Protein AF-A0A0F9TDE5-F1 (afdb_monomer_lite)

Foldseek 3Di:
DAPVVQLPFAADDQQDKDKAQKWKKDFNVDADPVRATKIFIFGHHPNDTHGRDEIAREEDEAEDPDDDVPQWDWDADPPHRIIMIHGPFWIWIWGGYDNYIYIYTDGDPPPPDPPPPDPDD

Radius of gyration: 16.82 Å; chains: 1; bounding box: 39×34×58 Å

Sequence (121 aa):
MKVSELKKLSHRNWNEIKVYDSICVINSGYKHDSGYAVMYIIGMISGTFIEIAASCDDIRWSFPNHMRKGDLQNDMFYQSGVLHYHSNRYNFEVGHSSSTVDVKLIHKPCKSYPSNKARSR

Structure (mmCIF, N/CA/C/O backbone):
data_AF-A0A0F9TDE5-F1
#
_entry.id   AF-A0A0F9TDE5-F1
#
loop_
_atom_site.group_PDB
_atom_site.id
_atom_site.type_symbol
_atom_site.label_atom_id
_atom_site.label_alt_id
_atom_site.label_comp_id
_atom_site.label_asym_id
_atom_site.label_entity_id
_atom_site.label_seq_id
_atom_site.pdbx_PDB_ins_code
_atom_site.Cartn_x
_atom_site.Cartn_y
_atom_site.Cartn_z
_atom_site.occupancy
_atom_site.B_iso_or_equiv
_atom_site.auth_seq_id
_atom_site.auth_comp_id
_atom_site.auth_asym_id
_atom_site.auth_atom_id
_atom_site.pdbx_PDB_model_num
ATOM 1 N N . ME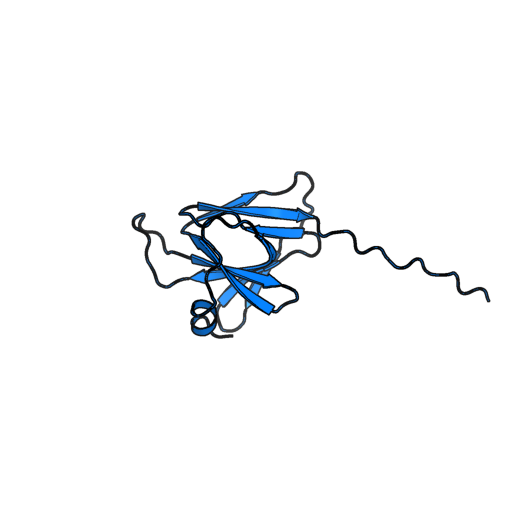T A 1 1 ? -11.028 -13.195 0.318 1.00 82.06 1 MET A N 1
ATOM 2 C CA . MET A 1 1 ? -10.687 -12.188 -0.710 1.00 82.06 1 MET A CA 1
ATOM 3 C C . MET A 1 1 ? -9.904 -12.858 -1.824 1.00 82.06 1 MET A C 1
ATOM 5 O O . MET A 1 1 ? -9.042 -13.670 -1.506 1.00 82.06 1 MET A O 1
ATOM 9 N N . LYS A 1 2 ? -10.186 -12.566 -3.100 1.00 90.12 2 LYS A N 1
ATOM 10 C CA . LYS A 1 2 ? -9.421 -13.127 -4.224 1.00 90.12 2 LYS A CA 1
ATOM 11 C C . LYS A 1 2 ? 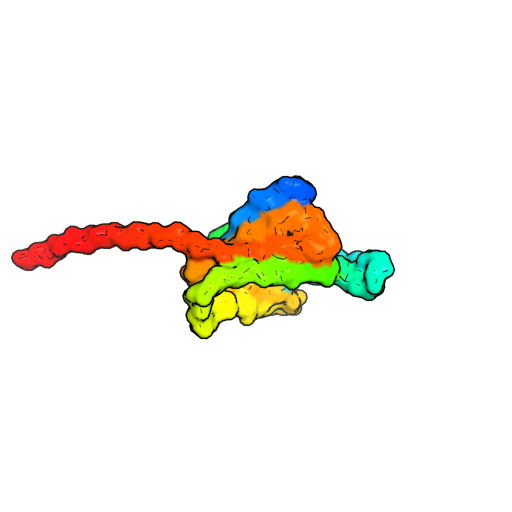-8.543 -12.053 -4.860 1.00 90.12 2 LYS A C 1
ATOM 13 O O . LYS A 1 2 ? -9.027 -10.988 -5.225 1.00 90.12 2 LYS A O 1
ATOM 18 N N . VAL A 1 3 ? -7.263 -12.358 -5.076 1.00 94.31 3 VAL A N 1
ATOM 19 C CA . VAL A 1 3 ? -6.315 -11.441 -5.744 1.00 94.31 3 VAL A CA 1
ATOM 20 C C . VAL A 1 3 ? -6.834 -11.007 -7.123 1.00 94.31 3 VAL A C 1
ATOM 22 O O . VAL A 1 3 ? -6.676 -9.856 -7.515 1.00 94.31 3 VAL A O 1
ATOM 25 N N . SER A 1 4 ? -7.517 -11.905 -7.839 1.00 94.81 4 SER A N 1
ATOM 26 C CA . SER A 1 4 ? -8.130 -11.620 -9.141 1.00 94.81 4 SER A CA 1
ATOM 27 C C . SER A 1 4 ? -9.209 -10.536 -9.108 1.00 94.81 4 SER A C 1
ATOM 29 O O . SER A 1 4 ? -9.474 -9.936 -10.141 1.00 94.81 4 SER A O 1
ATOM 31 N N . GLU A 1 5 ? -9.868 -10.315 -7.969 1.00 95.69 5 GLU A N 1
ATOM 32 C CA . GLU A 1 5 ? -10.867 -9.249 -7.808 1.00 95.69 5 GLU A CA 1
ATOM 33 C C . GLU A 1 5 ? -10.175 -7.902 -7.602 1.00 95.69 5 GLU A C 1
ATOM 35 O O . GLU A 1 5 ? -10.536 -6.926 -8.250 1.00 95.69 5 GLU A O 1
ATOM 40 N N . LEU A 1 6 ? -9.110 -7.870 -6.794 1.00 96.44 6 LEU A N 1
ATOM 41 C CA . LEU A 1 6 ? -8.315 -6.659 -6.569 1.00 96.44 6 LEU A CA 1
ATOM 42 C C . LEU A 1 6 ? -7.644 -6.151 -7.852 1.00 96.44 6 LEU A C 1
ATOM 44 O O . LEU A 1 6 ? -7.573 -4.948 -8.074 1.00 96.44 6 LEU A O 1
ATOM 48 N N . LYS A 1 7 ? -7.210 -7.059 -8.734 1.00 97.06 7 LYS A N 1
ATOM 49 C CA . LYS A 1 7 ? -6.637 -6.714 -10.048 1.00 97.06 7 LYS A CA 1
ATOM 50 C C . LYS A 1 7 ? -7.633 -6.063 -11.018 1.00 97.06 7 LYS A C 1
ATOM 52 O O . LYS A 1 7 ? -7.209 -5.577 -12.058 1.00 97.06 7 LYS A O 1
ATOM 57 N N . LYS A 1 8 ? -8.937 -6.094 -10.720 1.00 97.31 8 LYS A N 1
ATOM 58 C CA . LYS A 1 8 ? -9.996 -5.496 -11.553 1.00 97.31 8 LYS A CA 1
ATOM 59 C C . LYS A 1 8 ? -10.431 -4.114 -11.073 1.00 97.31 8 LYS A C 1
ATOM 61 O O . LYS A 1 8 ? -11.297 -3.512 -11.702 1.00 97.31 8 LYS A O 1
ATOM 66 N N . LEU A 1 9 ? -9.889 -3.638 -9.953 1.00 97.69 9 LEU A N 1
ATOM 67 C CA . LEU A 1 9 ? -10.147 -2.284 -9.480 1.00 97.69 9 LEU A CA 1
ATOM 68 C C . LEU A 1 9 ? -9.670 -1.264 -10.520 1.00 97.69 9 LEU A C 1
ATOM 70 O O . LEU A 1 9 ? -8.737 -1.524 -11.281 1.00 97.69 9 LEU A O 1
ATOM 74 N N . SER A 1 10 ? -10.304 -0.094 -10.546 1.00 97.50 10 SER A N 1
ATOM 75 C CA . SER A 1 10 ? -9.848 1.002 -11.398 1.00 97.50 10 SER A CA 1
ATOM 76 C C . SER A 1 10 ? -8.433 1.420 -11.010 1.00 97.50 10 SER A C 1
ATOM 78 O O . SER A 1 10 ? -8.073 1.411 -9.831 1.00 97.50 10 SER A O 1
ATOM 80 N N . HIS A 1 11 ? -7.638 1.813 -11.999 1.00 97.50 11 HIS A N 1
ATOM 81 C CA . HIS A 1 11 ? -6.367 2.473 -11.741 1.00 97.50 11 HIS A CA 1
ATOM 82 C C . HIS A 1 11 ? -6.614 3.939 -11.412 1.00 97.50 11 HIS A C 1
ATOM 84 O O . HIS A 1 11 ? -7.344 4.628 -12.129 1.00 97.50 11 HIS A O 1
ATOM 90 N N . ARG A 1 12 ? -5.971 4.416 -10.348 1.00 96.88 12 ARG A N 1
ATOM 91 C CA . ARG A 1 12 ? -5.863 5.845 -10.077 1.00 96.88 12 ARG A CA 1
ATOM 92 C C . ARG A 1 12 ? -5.101 6.533 -11.210 1.00 96.88 12 ARG A C 1
ATOM 94 O O . ARG A 1 12 ? -4.230 5.925 -11.838 1.00 96.88 12 ARG A O 1
ATOM 101 N N . ASN A 1 13 ? -5.387 7.812 -11.446 1.00 95.06 13 ASN A N 1
ATOM 102 C CA . ASN A 1 13 ? -4.645 8.596 -12.428 1.00 95.06 13 ASN A CA 1
ATOM 103 C C . ASN A 1 13 ? -3.139 8.582 -12.118 1.00 95.06 13 ASN A C 1
ATOM 105 O O . ASN A 1 13 ? -2.722 8.772 -10.975 1.00 95.06 13 ASN A O 1
ATOM 109 N N . TRP A 1 14 ? -2.321 8.395 -13.156 1.00 90.56 14 TRP A N 1
ATOM 110 C CA . TRP A 1 14 ? -0.878 8.145 -13.036 1.00 90.56 14 TRP A CA 1
ATOM 111 C C . TRP A 1 14 ? -0.126 9.212 -12.218 1.00 90.56 14 TRP A C 1
ATOM 113 O O . TRP A 1 14 ? 0.685 8.876 -11.355 1.00 90.56 14 TRP A O 1
ATOM 123 N N . ASN A 1 15 ? -0.455 10.488 -12.452 1.00 92.88 15 ASN A N 1
ATOM 124 C CA . ASN A 1 15 ? 0.147 11.662 -11.809 1.00 92.88 15 ASN A CA 1
ATOM 125 C C . ASN A 1 15 ? -0.643 12.170 -10.594 1.00 92.88 15 ASN A C 1
ATOM 127 O O . ASN A 1 15 ? -0.428 13.286 -10.129 1.00 92.88 15 ASN A O 1
ATOM 131 N N . GLU A 1 16 ? -1.586 11.403 -10.067 1.00 95.25 16 GLU A N 1
ATOM 132 C CA . GLU A 1 16 ? -2.281 11.798 -8.844 1.00 95.25 16 GLU A CA 1
ATOM 133 C C . GLU A 1 16 ? -1.388 11.506 -7.627 1.00 95.25 16 GLU A C 1
ATOM 135 O O . GLU A 1 16 ? -0.512 10.638 -7.680 1.00 95.25 16 GLU A O 1
ATOM 140 N N . ILE A 1 17 ? -1.621 12.187 -6.505 1.00 97.06 17 ILE A N 1
ATOM 141 C CA . ILE A 1 17 ? -1.136 11.806 -5.165 1.00 97.06 17 ILE A CA 1
ATOM 142 C C . ILE A 1 17 ? -2.370 11.681 -4.286 1.00 97.06 17 ILE A C 1
ATOM 144 O O . ILE A 1 17 ? -3.248 12.543 -4.343 1.00 97.06 17 ILE A O 1
ATOM 148 N N . LYS A 1 18 ? -2.477 10.600 -3.513 1.00 97.69 18 LYS A N 1
ATOM 149 C CA . LYS A 1 18 ? -3.687 10.335 -2.730 1.00 97.69 18 LYS A CA 1
ATOM 150 C C . LYS A 1 18 ? -3.389 9.632 -1.420 1.00 97.69 18 LYS A C 1
ATOM 152 O O . LYS A 1 18 ? -2.404 8.910 -1.293 1.00 97.69 18 LYS A O 1
ATOM 157 N N . VAL A 1 19 ? -4.265 9.870 -0.450 1.00 98.19 19 VAL A N 1
ATOM 158 C CA . VAL A 1 19 ? -4.138 9.411 0.931 1.00 98.19 19 VAL A CA 1
ATOM 159 C C . VAL A 1 19 ? -5.130 8.288 1.215 1.00 98.19 19 VAL A C 1
ATOM 161 O O . VAL A 1 19 ? -6.311 8.400 0.887 1.00 98.19 19 VAL A O 1
ATOM 164 N N . TYR A 1 20 ? -4.650 7.247 1.891 1.00 98.38 20 TYR A N 1
ATOM 165 C CA . TYR A 1 20 ? -5.420 6.071 2.290 1.00 98.38 20 TYR A CA 1
ATOM 166 C C . TYR A 1 20 ? -5.262 5.784 3.789 1.00 98.38 20 TYR A C 1
ATOM 168 O O . TYR A 1 20 ? -4.246 6.133 4.392 1.00 98.38 20 TYR A O 1
ATOM 176 N N . ASP A 1 21 ? -6.249 5.126 4.398 1.00 97.94 21 ASP A N 1
ATOM 177 C CA . ASP A 1 21 ? -6.179 4.718 5.811 1.00 97.94 21 ASP A CA 1
ATOM 178 C C . ASP A 1 21 ? -5.204 3.550 6.013 1.00 97.94 21 ASP A C 1
ATOM 180 O O . ASP A 1 21 ? -4.530 3.452 7.044 1.00 97.94 21 ASP A O 1
ATOM 184 N N . SER A 1 22 ? -5.151 2.665 5.018 1.00 98.44 22 SER A N 1
ATOM 185 C CA . SER A 1 22 ? -4.218 1.551 4.886 1.00 98.44 22 SER A CA 1
ATOM 186 C C . SER A 1 22 ? -3.999 1.232 3.407 1.00 98.44 22 SER A C 1
ATOM 188 O O . SER A 1 22 ? -4.719 1.729 2.534 1.00 98.44 22 SER A O 1
ATOM 190 N N . ILE A 1 23 ? -2.988 0.422 3.105 1.00 98.69 23 ILE A N 1
ATOM 191 C CA . ILE A 1 23 ? -2.726 -0.047 1.741 1.00 98.69 23 ILE A CA 1
ATOM 192 C C . ILE A 1 23 ? -2.486 -1.549 1.728 1.00 98.69 23 ILE A C 1
ATOM 194 O O . ILE A 1 23 ? -1.990 -2.120 2.697 1.00 98.69 23 ILE A O 1
ATOM 198 N N . CYS A 1 24 ? -2.801 -2.190 0.609 1.00 98.44 24 CYS A N 1
ATOM 199 C CA . CYS A 1 24 ? -2.381 -3.559 0.340 1.00 98.44 24 CYS A CA 1
ATOM 200 C C . CYS A 1 24 ? -1.369 -3.609 -0.792 1.00 98.44 24 CYS A C 1
ATOM 202 O O . CYS A 1 24 ? -1.401 -2.775 -1.690 1.00 98.44 24 CYS A O 1
ATOM 204 N N . VAL A 1 25 ? -0.520 -4.627 -0.787 1.00 98.25 25 VAL A N 1
ATOM 205 C CA . VAL A 1 25 ? 0.416 -4.907 -1.872 1.00 98.25 25 VAL A CA 1
ATOM 206 C C . VAL A 1 25 ? 0.135 -6.299 -2.410 1.00 98.25 25 VAL A C 1
ATOM 208 O O . VAL A 1 25 ? 0.096 -7.283 -1.665 1.00 98.25 25 VAL A O 1
ATOM 211 N N . ILE A 1 26 ? -0.078 -6.376 -3.722 1.00 97.88 26 ILE A N 1
ATOM 212 C CA . ILE A 1 26 ? -0.321 -7.629 -4.435 1.00 97.88 26 ILE A CA 1
ATOM 213 C C . ILE A 1 26 ? 0.612 -7.758 -5.629 1.00 97.88 26 ILE A C 1
ATOM 215 O O . ILE A 1 26 ? 0.959 -6.772 -6.272 1.00 97.88 26 ILE A O 1
ATOM 219 N N . ASN A 1 27 ? 0.962 -8.992 -5.981 1.00 96.19 27 ASN A N 1
ATOM 220 C CA . ASN A 1 27 ? 1.650 -9.255 -7.238 1.00 96.19 27 ASN A CA 1
ATOM 221 C C . ASN A 1 27 ? 0.685 -9.007 -8.412 1.00 96.19 27 ASN A C 1
ATOM 223 O O . ASN A 1 27 ? -0.393 -9.612 -8.483 1.00 96.19 27 ASN A O 1
ATOM 227 N N . SER A 1 28 ? 1.075 -8.141 -9.347 1.00 96.38 28 SER A N 1
ATOM 228 C CA . SER A 1 28 ? 0.268 -7.818 -10.530 1.00 96.38 28 SER A CA 1
ATOM 229 C C . SER A 1 28 ? 0.157 -8.993 -11.513 1.00 96.38 28 SER A C 1
ATOM 231 O O . SER A 1 28 ? -0.847 -9.135 -12.210 1.00 96.38 28 SER A O 1
ATOM 233 N N . G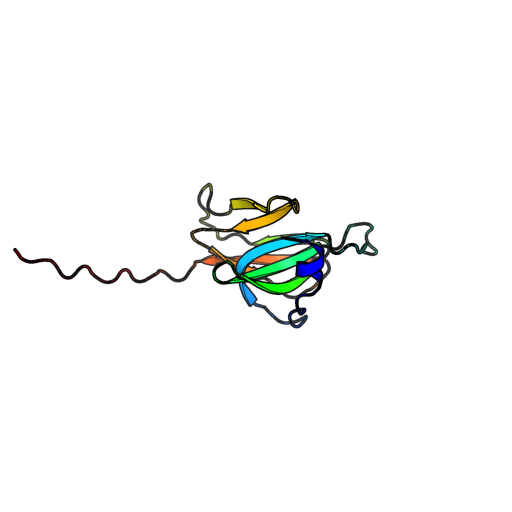LY A 1 29 ? 1.118 -9.919 -11.493 1.00 96.19 29 GLY A N 1
ATOM 234 C CA . GLY A 1 29 ? 1.311 -10.983 -12.479 1.00 96.19 29 GLY A CA 1
ATOM 235 C C . GLY A 1 29 ? 2.224 -10.582 -13.640 1.00 96.19 29 GLY A C 1
ATOM 236 O O . GLY A 1 29 ? 2.515 -11.428 -14.479 1.00 96.19 29 GLY A O 1
ATOM 237 N N . TYR A 1 30 ? 2.683 -9.329 -13.681 1.00 95.19 30 TYR A N 1
ATOM 238 C CA . TYR A 1 30 ? 3.586 -8.819 -14.706 1.00 95.19 30 TYR A CA 1
ATOM 239 C C . TYR A 1 30 ? 5.029 -8.755 -14.207 1.00 95.19 30 TYR A C 1
ATOM 241 O O . TYR A 1 30 ? 5.299 -8.601 -13.013 1.00 95.19 30 TYR A O 1
ATOM 249 N N . LYS A 1 31 ? 5.959 -8.856 -15.152 1.00 95.44 31 LYS A N 1
ATOM 250 C CA . LYS A 1 31 ? 7.395 -8.696 -14.936 1.00 95.44 31 LYS A CA 1
ATOM 251 C C . LYS A 1 31 ? 7.821 -7.340 -15.495 1.00 95.44 31 LYS A C 1
ATOM 253 O O . LYS A 1 31 ? 7.417 -6.996 -16.601 1.00 95.44 31 LYS A O 1
ATOM 258 N N . HIS A 1 32 ? 8.607 -6.594 -14.731 1.00 92.19 32 HIS A N 1
ATOM 259 C CA . HIS A 1 32 ? 9.238 -5.359 -15.178 1.00 92.19 32 HIS A CA 1
ATOM 260 C C . HIS A 1 32 ? 10.519 -5.671 -15.967 1.00 92.19 32 HIS A C 1
ATOM 262 O O . HIS A 1 32 ? 11.148 -6.715 -15.759 1.00 92.19 32 HIS A O 1
ATOM 268 N N . ASP A 1 33 ? 10.942 -4.755 -16.837 1.00 89.88 33 ASP A N 1
ATOM 269 C CA . ASP A 1 33 ? 12.140 -4.929 -17.671 1.00 89.88 33 ASP A CA 1
ATOM 270 C C . ASP A 1 33 ? 13.425 -5.066 -16.836 1.00 89.88 33 ASP A C 1
ATOM 272 O O . ASP A 1 33 ? 14.379 -5.716 -17.260 1.00 89.88 33 ASP A O 1
ATOM 276 N N . SER A 1 34 ? 13.418 -4.543 -15.603 1.00 88.25 34 SER A N 1
ATOM 277 C CA . SER A 1 34 ? 14.488 -4.709 -14.609 1.00 88.25 34 SER A CA 1
ATOM 278 C C . SER A 1 34 ? 14.702 -6.161 -14.156 1.00 88.25 34 SER A C 1
ATOM 280 O O . SER A 1 34 ? 15.721 -6.475 -13.545 1.00 88.25 34 SER A O 1
ATOM 282 N N . GLY A 1 35 ? 13.747 -7.056 -14.426 1.00 92.81 35 GLY A N 1
ATOM 283 C CA . GLY A 1 35 ? 13.752 -8.438 -13.952 1.00 92.81 35 GLY A CA 1
ATOM 284 C C . GLY A 1 35 ? 12.874 -8.683 -12.724 1.00 92.81 35 GLY A C 1
ATOM 285 O O . GLY A 1 35 ? 12.553 -9.842 -12.451 1.00 92.81 35 GLY A O 1
ATOM 286 N N . TYR A 1 36 ? 12.446 -7.627 -12.029 1.00 94.62 36 TYR A N 1
ATOM 287 C CA . TYR A 1 36 ? 11.600 -7.710 -10.838 1.00 94.62 36 TYR A CA 1
ATOM 288 C C . TYR A 1 36 ? 10.111 -7.843 -11.186 1.00 94.62 36 TYR A C 1
ATOM 290 O O . TYR A 1 36 ? 9.669 -7.544 -12.296 1.00 94.62 36 TYR A O 1
ATOM 298 N N . ALA A 1 37 ? 9.319 -8.343 -10.238 1.00 96.25 37 ALA A N 1
ATOM 299 C CA . ALA A 1 37 ? 7.874 -8.439 -10.405 1.00 96.25 37 ALA A CA 1
ATOM 300 C C . ALA A 1 37 ? 7.219 -7.071 -10.193 1.00 96.25 37 ALA A C 1
ATOM 302 O O . ALA A 1 37 ? 7.516 -6.385 -9.218 1.00 96.25 37 ALA A O 1
ATOM 303 N N . VAL A 1 38 ? 6.274 -6.713 -11.062 1.00 96.94 38 VAL A N 1
ATOM 304 C CA . VAL A 1 38 ? 5.430 -5.538 -10.843 1.00 96.94 38 VAL A CA 1
ATOM 305 C C . VAL A 1 38 ? 4.424 -5.871 -9.745 1.00 96.94 38 VAL A C 1
ATOM 307 O O . VAL A 1 38 ? 3.718 -6.887 -9.798 1.00 96.94 38 VAL A O 1
ATOM 310 N N . MET A 1 39 ? 4.314 -4.995 -8.761 1.00 97.69 39 MET A N 1
ATOM 311 C CA . MET A 1 39 ? 3.304 -5.028 -7.721 1.00 97.69 39 MET A CA 1
ATOM 312 C C . MET A 1 39 ? 2.261 -3.934 -7.938 1.00 97.69 39 MET A C 1
ATOM 314 O O . MET A 1 39 ? 2.534 -2.870 -8.496 1.00 97.69 39 MET A O 1
ATOM 318 N N . TYR A 1 40 ? 1.044 -4.212 -7.488 1.00 98.25 40 TYR A N 1
ATOM 319 C CA . TYR A 1 40 ? 0.002 -3.208 -7.344 1.00 98.25 40 TYR A CA 1
ATOM 320 C C . TYR A 1 40 ? -0.122 -2.823 -5.879 1.00 98.25 40 TYR A C 1
ATOM 322 O O . TYR A 1 40 ? -0.281 -3.690 -5.014 1.00 98.25 40 TYR A O 1
ATOM 330 N N . ILE A 1 41 ? -0.092 -1.517 -5.625 1.00 98.62 41 ILE A N 1
ATOM 331 C CA . ILE A 1 41 ? -0.494 -0.931 -4.351 1.00 98.62 41 ILE A CA 1
ATOM 332 C C . ILE A 1 41 ? -1.993 -0.664 -4.444 1.00 98.62 41 ILE A C 1
ATOM 334 O O . ILE A 1 41 ? -2.437 0.087 -5.308 1.00 98.62 41 ILE A O 1
ATOM 338 N N . ILE A 1 42 ? -2.775 -1.276 -3.564 1.00 98.62 42 ILE A N 1
ATOM 339 C CA . ILE A 1 42 ? -4.222 -1.091 -3.467 1.00 98.62 42 ILE A CA 1
ATOM 340 C C . ILE A 1 42 ? -4.509 -0.122 -2.328 1.00 98.62 42 ILE A C 1
ATOM 342 O O . ILE A 1 42 ? -4.119 -0.370 -1.186 1.00 98.62 42 ILE A O 1
ATOM 346 N N . GLY A 1 43 ? -5.207 0.964 -2.632 1.00 98.50 43 GLY A N 1
ATOM 347 C CA . GLY A 1 43 ? -5.629 1.936 -1.634 1.00 98.50 43 GLY A CA 1
ATOM 348 C C . GLY A 1 43 ? -6.855 1.459 -0.861 1.00 98.50 43 GLY A C 1
ATOM 349 O O . GLY A 1 43 ? -7.814 0.968 -1.466 1.00 98.50 43 GLY A O 1
ATOM 350 N N . MET A 1 44 ? -6.851 1.624 0.463 1.00 98.38 44 MET A N 1
ATOM 351 C CA . MET A 1 44 ? -7.997 1.303 1.316 1.00 98.38 44 MET A CA 1
ATOM 352 C C . MET A 1 44 ? -8.467 2.507 2.131 1.00 98.38 44 MET A C 1
ATOM 354 O O . MET A 1 44 ? -7.670 3.238 2.719 1.00 98.38 44 MET A O 1
ATOM 358 N N . ILE A 1 45 ? -9.784 2.689 2.211 1.00 97.31 45 ILE A N 1
ATOM 359 C CA . ILE A 1 45 ? -10.421 3.708 3.054 1.00 97.31 45 ILE A CA 1
ATOM 360 C C . ILE A 1 45 ? -11.515 3.028 3.865 1.00 97.31 45 ILE A C 1
ATOM 362 O O . ILE A 1 45 ? -12.356 2.319 3.313 1.00 97.31 45 ILE A O 1
ATOM 366 N N . SER A 1 46 ? -11.494 3.220 5.185 1.00 94.50 46 SER A N 1
ATOM 367 C CA . SER A 1 46 ? -12.472 2.651 6.120 1.00 94.50 46 SER A CA 1
ATOM 368 C C . SER A 1 46 ? -12.687 1.141 5.921 1.00 94.50 46 SER A C 1
ATOM 370 O O . SER A 1 46 ? -13.811 0.649 5.943 1.00 94.50 46 SER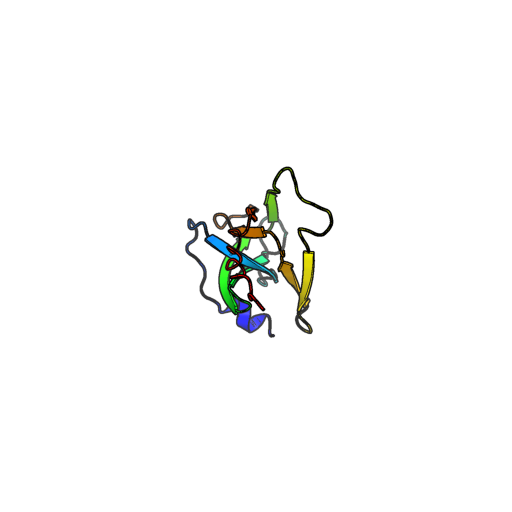 A O 1
ATOM 372 N N . GLY A 1 47 ? -11.596 0.405 5.676 1.00 93.44 47 GLY A N 1
ATOM 373 C CA . GLY A 1 47 ? -11.608 -1.048 5.466 1.00 93.44 47 GLY A CA 1
ATOM 374 C C . GLY A 1 47 ? -12.075 -1.515 4.081 1.00 93.44 47 GLY A C 1
ATOM 375 O O . GLY A 1 47 ? -12.120 -2.717 3.840 1.00 93.44 47 GLY A O 1
ATOM 376 N N . THR A 1 48 ? -12.395 -0.599 3.163 1.00 96.56 48 THR A N 1
ATOM 377 C CA . THR A 1 48 ? -12.849 -0.921 1.801 1.00 96.56 48 THR A CA 1
ATOM 378 C C . THR A 1 48 ? -11.734 -0.700 0.783 1.00 96.56 48 THR A C 1
ATOM 380 O O . THR A 1 48 ? -11.045 0.318 0.838 1.00 96.56 48 THR A O 1
ATOM 383 N N . PHE A 1 49 ? -11.568 -1.633 -0.160 1.00 97.75 49 PHE A N 1
ATOM 384 C CA . PHE A 1 49 ? -10.654 -1.488 -1.298 1.00 97.75 49 PHE A CA 1
ATOM 385 C C . PHE A 1 49 ? -11.222 -0.490 -2.304 1.00 97.75 49 PHE A C 1
ATOM 387 O O . PHE A 1 49 ? -12.336 -0.676 -2.789 1.00 97.75 49 PHE A O 1
ATOM 394 N N . ILE A 1 50 ? -10.463 0.558 -2.609 1.00 98.06 50 ILE A N 1
ATOM 395 C CA . ILE A 1 50 ? -10.944 1.672 -3.431 1.00 98.06 50 ILE A CA 1
ATOM 396 C C . ILE A 1 50 ? -10.478 1.525 -4.877 1.00 98.06 50 ILE A C 1
ATOM 398 O O . ILE A 1 50 ? -11.289 1.526 -5.796 1.00 98.06 50 ILE A O 1
ATOM 402 N N . GLU A 1 51 ? -9.168 1.405 -5.079 1.00 98.31 51 GLU A N 1
ATOM 403 C CA . GLU A 1 51 ? -8.541 1.464 -6.401 1.00 98.31 51 GLU A CA 1
ATOM 404 C C . GLU A 1 51 ? -7.123 0.880 -6.361 1.00 98.31 51 GLU A C 1
ATOM 406 O O . GLU A 1 51 ? -6.530 0.725 -5.285 1.00 98.31 51 GLU A O 1
ATOM 411 N N . ILE A 1 52 ? -6.550 0.607 -7.533 1.00 98.44 52 ILE A N 1
ATOM 412 C CA . ILE A 1 52 ? -5.103 0.425 -7.677 1.00 98.44 52 ILE A CA 1
ATOM 413 C C . ILE A 1 52 ? -4.474 1.814 -7.571 1.00 98.44 52 ILE A C 1
ATOM 415 O O . ILE A 1 52 ? -4.510 2.611 -8.510 1.00 98.44 52 ILE A O 1
ATOM 419 N N . ALA A 1 53 ? -3.922 2.105 -6.397 1.00 98.44 53 ALA A N 1
ATOM 420 C CA . ALA A 1 53 ? -3.282 3.368 -6.084 1.00 98.44 53 ALA A CA 1
ATOM 421 C C . ALA A 1 53 ? -2.016 3.563 -6.919 1.00 98.44 53 ALA A C 1
ATOM 423 O O . ALA A 1 53 ? -1.788 4.666 -7.406 1.00 98.44 53 ALA A O 1
ATOM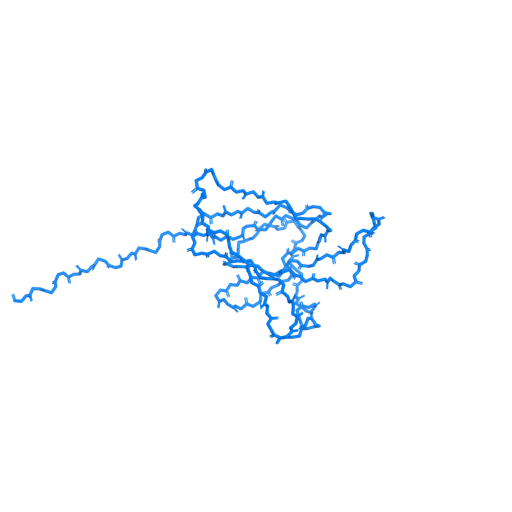 424 N N . ALA A 1 54 ? -1.206 2.521 -7.113 1.00 98.12 54 ALA A N 1
ATOM 425 C CA . ALA A 1 54 ? -0.045 2.595 -7.992 1.00 98.12 54 ALA A CA 1
ATOM 426 C C . ALA A 1 54 ? 0.388 1.226 -8.525 1.00 98.12 54 ALA A C 1
ATOM 428 O O . ALA A 1 54 ? 0.030 0.183 -7.974 1.00 98.12 54 ALA A O 1
ATOM 429 N N . SER A 1 55 ? 1.167 1.244 -9.605 1.00 96.94 55 SER A N 1
ATOM 430 C CA . SER A 1 55 ? 1.882 0.085 -10.153 1.00 96.94 55 SER A CA 1
ATOM 431 C C . SER A 1 55 ? 3.378 0.382 -10.160 1.00 96.94 55 SER A C 1
ATOM 433 O O . SER A 1 55 ? 3.771 1.417 -10.692 1.00 96.94 55 SER A O 1
ATOM 435 N N . CYS A 1 56 ? 4.183 -0.493 -9.561 1.00 96.44 56 CYS A N 1
ATOM 436 C CA . CYS A 1 56 ? 5.627 -0.300 -9.396 1.00 96.44 56 CYS A CA 1
ATOM 437 C C . CYS A 1 56 ? 6.363 -1.632 -9.242 1.00 96.44 56 CYS A C 1
ATOM 439 O O . CYS A 1 56 ? 5.722 -2.665 -9.069 1.00 96.44 56 CYS A O 1
ATOM 441 N N . ASP A 1 57 ? 7.691 -1.633 -9.295 1.00 95.81 57 ASP A N 1
ATOM 442 C CA . ASP A 1 57 ? 8.530 -2.778 -8.915 1.00 95.81 57 ASP A CA 1
ATOM 443 C C . ASP A 1 57 ? 9.311 -2.542 -7.610 1.00 95.81 57 ASP A C 1
ATOM 445 O O . ASP A 1 57 ? 9.810 -3.504 -7.027 1.00 95.81 57 ASP A O 1
ATOM 449 N N . ASP A 1 58 ? 9.318 -1.310 -7.085 1.00 95.69 58 ASP A N 1
ATOM 450 C CA . ASP A 1 58 ? 9.860 -0.964 -5.764 1.00 95.69 58 ASP A CA 1
ATOM 451 C C . ASP A 1 58 ? 8.983 0.053 -4.998 1.00 95.69 58 ASP A C 1
ATOM 453 O O . ASP A 1 58 ? 8.261 0.867 -5.587 1.00 95.69 58 ASP A O 1
ATOM 457 N N . ILE A 1 59 ? 9.055 0.017 -3.663 1.00 97.62 59 ILE A N 1
ATOM 458 C CA . ILE A 1 59 ? 8.378 0.951 -2.753 1.00 97.62 59 ILE A CA 1
ATOM 459 C C . ILE A 1 59 ? 9.417 1.622 -1.860 1.00 97.62 59 ILE A C 1
ATOM 461 O O . ILE A 1 59 ? 10.035 0.981 -1.007 1.00 97.62 59 ILE A O 1
ATOM 465 N N . ARG A 1 60 ? 9.518 2.948 -1.962 1.00 97.88 60 ARG A N 1
ATOM 466 C CA . ARG A 1 60 ? 10.320 3.750 -1.042 1.00 97.88 60 ARG A CA 1
ATOM 467 C C . ARG A 1 60 ? 9.446 4.302 0.076 1.00 97.88 60 ARG A C 1
ATOM 469 O O . ARG A 1 60 ? 8.508 5.059 -0.157 1.00 97.88 60 ARG A O 1
ATOM 476 N N . TRP A 1 61 ? 9.792 3.968 1.312 1.00 97.31 61 TRP A N 1
ATOM 477 C CA . TRP A 1 61 ? 9.069 4.449 2.485 1.00 97.31 61 TRP A CA 1
ATOM 478 C C . TRP A 1 61 ? 9.646 5.763 3.009 1.00 97.31 61 TRP A C 1
ATOM 480 O O . TRP A 1 61 ? 10.836 5.858 3.309 1.00 97.31 61 TRP A O 1
ATOM 490 N N . SER A 1 62 ? 8.784 6.766 3.173 1.00 96.56 62 SER A N 1
ATOM 491 C CA . SER A 1 62 ? 9.109 8.028 3.837 1.00 96.56 62 SER A CA 1
ATOM 492 C C . SER A 1 62 ? 8.446 8.075 5.213 1.00 96.56 62 SER A C 1
ATOM 494 O O . SER A 1 62 ? 7.221 8.173 5.342 1.00 96.56 62 SER A O 1
ATOM 496 N N . PHE A 1 63 ? 9.275 7.975 6.253 1.00 95.25 63 PHE A N 1
ATOM 497 C CA . PHE A 1 63 ? 8.838 7.960 7.644 1.00 95.25 63 PHE A CA 1
ATOM 498 C C . PHE A 1 63 ? 8.984 9.337 8.301 1.00 95.25 63 PHE A C 1
ATOM 500 O O . PHE A 1 63 ? 9.969 10.035 8.059 1.00 95.25 63 PHE A O 1
ATOM 507 N N . PRO A 1 64 ? 8.056 9.728 9.187 1.00 92.81 64 PRO A N 1
ATOM 508 C CA . PRO A 1 64 ? 8.235 10.904 10.026 1.00 92.81 64 PRO A CA 1
ATOM 509 C C . PRO A 1 64 ? 9.309 10.664 11.098 1.00 92.81 64 PRO A C 1
ATOM 511 O O . PRO A 1 64 ? 9.431 9.563 11.636 1.00 92.81 64 PRO A O 1
ATOM 514 N N . ASN A 1 65 ? 10.022 11.729 11.481 1.00 89.06 65 ASN A N 1
ATOM 515 C CA . ASN A 1 65 ? 11.158 11.693 12.421 1.00 89.06 65 ASN A CA 1
ATOM 516 C C . ASN A 1 65 ? 10.845 11.088 13.806 1.00 89.06 65 ASN A C 1
ATOM 518 O O . ASN A 1 65 ? 11.758 10.706 14.532 1.00 89.06 65 ASN A O 1
ATOM 522 N N . HIS A 1 66 ? 9.570 11.017 14.199 1.00 88.38 66 HIS A N 1
ATOM 523 C CA . HIS A 1 66 ? 9.134 10.580 15.530 1.00 88.38 66 HIS A CA 1
ATOM 524 C C . HIS A 1 66 ? 8.205 9.358 15.492 1.00 88.38 66 HIS A C 1
ATOM 526 O O . HIS A 1 66 ? 7.254 9.269 16.279 1.00 88.38 66 HIS A O 1
ATOM 532 N N . MET A 1 67 ? 8.466 8.416 14.580 1.00 91.25 67 MET A N 1
ATOM 533 C CA . MET A 1 67 ? 7.805 7.111 14.617 1.00 91.25 67 MET A CA 1
ATOM 534 C C . MET A 1 67 ? 8.137 6.362 15.908 1.00 91.25 67 MET A C 1
ATOM 536 O O . MET A 1 67 ? 9.294 6.229 16.306 1.00 91.25 67 MET A O 1
ATOM 540 N N . ARG A 1 68 ? 7.101 5.841 16.558 1.00 91.44 68 ARG A N 1
ATOM 541 C CA . ARG A 1 68 ? 7.218 4.941 17.702 1.00 91.44 68 ARG A CA 1
ATOM 542 C C . ARG A 1 68 ? 7.284 3.497 17.220 1.00 91.44 68 ARG A C 1
ATOM 544 O O . ARG A 1 68 ? 6.830 3.150 16.129 1.00 91.44 68 ARG A O 1
ATOM 551 N N . LYS A 1 69 ? 7.818 2.625 18.074 1.00 89.75 69 LYS A N 1
ATOM 552 C CA . LYS A 1 69 ? 7.789 1.179 17.843 1.00 89.75 69 LYS A CA 1
ATOM 553 C C . LYS A 1 69 ? 6.339 0.717 17.642 1.00 89.75 69 LYS A C 1
ATOM 555 O O . LYS A 1 69 ? 5.493 0.980 18.491 1.00 89.75 69 LYS A O 1
ATOM 560 N N . GLY A 1 70 ? 6.085 0.017 16.537 1.00 88.19 70 GLY A N 1
ATOM 561 C CA . GLY A 1 70 ? 4.757 -0.498 16.187 1.00 88.19 70 GLY A CA 1
ATOM 562 C C . GLY A 1 70 ? 3.820 0.518 15.527 1.00 88.19 70 GLY A C 1
ATOM 563 O O . GLY A 1 70 ? 2.638 0.217 15.363 1.00 88.19 70 GLY A O 1
ATOM 564 N N . ASP A 1 71 ? 4.309 1.704 15.149 1.00 94.12 71 ASP A N 1
ATOM 565 C CA . ASP A 1 71 ? 3.485 2.691 14.447 1.00 94.12 71 ASP A CA 1
ATOM 566 C C . ASP A 1 71 ? 3.137 2.256 13.019 1.00 94.12 71 ASP A C 1
ATOM 568 O O . ASP A 1 71 ? 1.998 2.456 12.600 1.00 94.12 71 ASP A O 1
ATOM 572 N N . LEU A 1 72 ? 4.074 1.640 12.295 1.00 95.94 72 LEU A N 1
ATOM 573 C CA . LEU A 1 72 ? 3.790 0.906 11.063 1.00 95.94 72 LEU A CA 1
ATOM 574 C C . LEU A 1 72 ? 3.682 -0.579 11.400 1.00 95.94 72 LEU A C 1
ATOM 576 O O . LEU A 1 72 ? 4.590 -1.149 12.008 1.00 95.94 72 LEU A O 1
ATOM 580 N N . GLN A 1 73 ? 2.576 -1.190 11.001 1.00 96.69 73 GLN A N 1
ATOM 581 C CA . GLN A 1 73 ? 2.337 -2.618 11.129 1.00 96.69 73 GLN A CA 1
ATOM 582 C C . GLN A 1 73 ? 1.989 -3.190 9.766 1.00 96.69 73 GLN A C 1
ATOM 584 O O . GLN A 1 73 ? 1.500 -2.481 8.880 1.00 96.69 73 GLN A O 1
ATOM 589 N N . ASN A 1 74 ? 2.245 -4.481 9.615 1.00 97.44 74 ASN A N 1
ATOM 590 C CA . ASN A 1 74 ? 1.762 -5.226 8.480 1.00 97.44 74 ASN A CA 1
ATOM 591 C C . ASN A 1 74 ? 1.246 -6.592 8.914 1.00 97.44 74 ASN A C 1
ATOM 593 O O . ASN A 1 74 ? 1.779 -7.219 9.830 1.00 97.44 74 ASN A O 1
ATOM 597 N N . ASP A 1 75 ? 0.236 -7.053 8.202 1.00 96.94 75 ASP A N 1
ATOM 598 C CA . ASP A 1 75 ? -0.314 -8.392 8.303 1.00 96.94 75 ASP A CA 1
ATOM 599 C C . ASP A 1 75 ? -0.652 -8.910 6.897 1.00 96.94 75 ASP A C 1
ATOM 601 O O . ASP A 1 75 ? -0.204 -8.361 5.881 1.00 96.94 75 ASP A O 1
ATOM 605 N N . MET A 1 76 ? -1.350 -10.043 6.831 1.00 97.25 76 MET A N 1
ATOM 606 C CA . MET A 1 76 ? -1.719 -10.674 5.571 1.00 97.25 76 MET A CA 1
ATOM 607 C C . MET A 1 76 ? -3.181 -11.089 5.583 1.00 97.25 76 MET A C 1
ATOM 609 O O . MET A 1 76 ? -3.668 -11.697 6.537 1.00 97.25 76 MET A O 1
ATOM 613 N N . PHE A 1 77 ? -3.870 -10.853 4.470 1.00 94.38 77 PHE A N 1
ATOM 614 C CA . PHE A 1 77 ? -5.226 -11.356 4.302 1.00 94.38 77 PHE A CA 1
ATOM 615 C C . PHE A 1 77 ? -5.240 -12.864 4.047 1.00 94.38 77 PHE A C 1
ATOM 617 O O . PHE A 1 77 ? -4.699 -13.356 3.050 1.00 94.38 77 PHE A O 1
ATOM 624 N N . TYR A 1 78 ? -5.963 -13.588 4.897 1.00 93.00 78 TYR A N 1
ATOM 625 C CA . TYR A 1 78 ? -6.278 -15.001 4.710 1.00 93.00 78 TYR A CA 1
ATOM 626 C C . TYR A 1 78 ? -7.378 -15.183 3.643 1.00 93.00 78 TYR A C 1
ATOM 628 O O . TYR A 1 78 ? -8.384 -14.476 3.641 1.00 93.00 78 TYR A O 1
ATOM 636 N N . GLN A 1 79 ? -7.285 -16.098 2.676 1.00 92.12 79 GLN A N 1
ATOM 637 C CA . GLN A 1 79 ? -6.210 -17.032 2.292 1.00 92.12 79 GLN A CA 1
ATOM 638 C C . GLN A 1 79 ? -5.322 -16.490 1.159 1.00 92.12 79 GLN A C 1
ATOM 640 O O . GLN A 1 79 ? -4.484 -17.205 0.621 1.00 92.12 79 GLN A O 1
ATOM 645 N N . SER A 1 80 ? -5.542 -15.248 0.732 1.00 93.81 80 SER A N 1
ATOM 646 C CA . SER A 1 80 ? -4.919 -14.703 -0.476 1.00 93.81 80 SER A CA 1
ATOM 647 C C . SER A 1 80 ? -3.436 -14.373 -0.327 1.00 93.81 80 SER A C 1
ATOM 649 O O . SER A 1 80 ? -2.769 -14.172 -1.336 1.00 93.81 80 SER A O 1
ATOM 651 N N . GLY A 1 81 ? -2.938 -14.252 0.906 1.00 94.38 81 GLY A N 1
ATOM 652 C CA . GLY A 1 81 ? -1.555 -13.868 1.180 1.00 94.38 81 GLY A CA 1
ATOM 653 C C . GLY A 1 81 ? -1.219 -12.436 0.747 1.00 94.38 81 GLY A C 1
ATOM 654 O O . GLY A 1 81 ? -0.062 -12.113 0.506 1.00 94.38 81 GLY A O 1
ATOM 655 N N . VAL A 1 82 ? -2.233 -11.579 0.616 1.00 97.06 82 VAL A N 1
ATOM 656 C CA . VAL A 1 82 ? -2.061 -10.164 0.272 1.00 97.06 82 VAL A CA 1
ATOM 657 C C . VAL A 1 82 ? -1.467 -9.452 1.472 1.00 97.06 82 VAL A C 1
ATOM 659 O O . VAL A 1 82 ? -2.065 -9.507 2.546 1.00 97.06 82 VAL A O 1
ATOM 662 N N . LEU A 1 83 ? -0.322 -8.795 1.281 1.00 98.00 83 LEU A N 1
ATOM 663 C CA . LEU A 1 83 ? 0.305 -7.974 2.310 1.00 98.00 83 LEU A CA 1
ATOM 664 C C . LEU A 1 83 ? -0.544 -6.732 2.542 1.00 98.00 83 LEU A C 1
ATOM 666 O O . LEU A 1 83 ? -0.948 -6.071 1.588 1.00 98.00 83 LEU A O 1
ATOM 670 N N . HIS A 1 84 ? -0.785 -6.409 3.800 1.00 98.25 84 HIS A N 1
ATOM 671 C CA . HIS A 1 84 ? -1.549 -5.246 4.212 1.00 98.25 84 HIS A CA 1
ATOM 672 C C . HIS A 1 84 ? -0.718 -4.430 5.187 1.00 98.25 84 HIS A C 1
ATOM 674 O O . HIS A 1 84 ? -0.209 -4.961 6.167 1.00 98.25 84 HIS A O 1
ATOM 680 N N . TYR A 1 85 ? -0.565 -3.144 4.895 1.00 98.38 85 TYR A N 1
ATOM 681 C CA . TYR A 1 85 ? 0.161 -2.185 5.712 1.00 98.38 85 TYR A CA 1
ATOM 682 C C . TYR A 1 85 ? -0.838 -1.231 6.342 1.00 98.38 85 TYR A C 1
ATOM 684 O O . TYR A 1 85 ? -1.621 -0.587 5.640 1.00 98.38 85 TYR A O 1
ATOM 692 N N . HIS A 1 86 ? -0.791 -1.113 7.663 1.00 97.81 86 HIS A N 1
ATOM 693 C CA . HIS A 1 86 ? -1.710 -0.272 8.412 1.00 97.81 86 HIS A CA 1
ATOM 694 C C . HIS A 1 86 ? -1.017 0.442 9.569 1.00 97.81 86 HIS A C 1
ATOM 696 O O . HIS A 1 86 ? 0.076 0.092 10.019 1.00 97.81 86 HIS A O 1
ATOM 702 N N . SER A 1 87 ? -1.678 1.488 10.056 1.00 96.44 87 SER A N 1
ATOM 703 C CA . SER A 1 87 ? -1.235 2.245 11.216 1.00 96.44 87 SER A CA 1
ATOM 704 C C . SER A 1 87 ? -2.424 2.809 11.979 1.00 96.44 87 SER A C 1
ATOM 706 O O . SER A 1 87 ? -3.426 3.236 11.402 1.00 96.44 87 SER A O 1
ATOM 708 N N . ASN A 1 88 ? -2.288 2.877 13.302 1.00 93.50 88 ASN A N 1
ATOM 709 C CA . ASN A 1 88 ? -3.246 3.575 14.158 1.00 93.50 88 ASN A CA 1
ATOM 710 C C . ASN A 1 88 ? -3.023 5.093 14.175 1.00 93.50 88 ASN A C 1
ATOM 712 O O . ASN A 1 88 ? -3.929 5.839 14.540 1.00 93.50 88 ASN A O 1
ATOM 716 N N . ARG A 1 89 ? -1.831 5.563 13.788 1.00 94.88 89 ARG A N 1
ATOM 717 C CA . ARG A 1 89 ? -1.417 6.971 13.911 1.00 94.88 89 ARG A CA 1
ATOM 718 C C . ARG A 1 89 ? -1.178 7.656 12.575 1.00 94.88 89 ARG A C 1
ATOM 720 O O . ARG A 1 89 ? -1.176 8.887 12.542 1.00 94.88 89 ARG A O 1
ATOM 727 N N . TYR A 1 90 ? -0.997 6.880 11.511 1.00 96.94 90 TYR A N 1
ATOM 728 C CA . TYR A 1 90 ? -0.650 7.385 10.192 1.00 96.94 90 TYR A CA 1
ATOM 729 C C . TYR A 1 90 ? -1.626 6.914 9.117 1.00 96.94 90 TYR A C 1
ATOM 731 O O . TYR A 1 90 ? -2.158 5.809 9.192 1.00 96.94 90 TYR A O 1
ATOM 739 N N . ASN A 1 91 ? -1.844 7.775 8.134 1.00 97.62 91 ASN A N 1
ATOM 740 C CA . ASN A 1 91 ? -2.373 7.436 6.825 1.00 97.62 91 ASN A CA 1
ATOM 741 C C . ASN A 1 91 ? -1.211 7.298 5.832 1.00 97.62 91 ASN A C 1
ATOM 743 O O . ASN A 1 91 ? -0.086 7.724 6.106 1.00 97.62 91 ASN A O 1
ATOM 747 N N . PHE A 1 92 ? -1.504 6.713 4.680 1.00 98.38 92 PHE A N 1
ATOM 748 C CA . PHE A 1 92 ? -0.548 6.380 3.634 1.00 98.38 92 PHE A CA 1
ATOM 749 C C . PHE A 1 92 ? -0.798 7.287 2.436 1.00 98.38 92 PHE A C 1
ATOM 751 O O . PHE A 1 92 ? -1.784 7.118 1.721 1.00 98.38 92 PHE A O 1
ATOM 758 N N . GLU A 1 93 ? 0.072 8.269 2.237 1.00 98.38 93 GLU A N 1
ATOM 759 C CA . GLU A 1 93 ? 0.106 9.074 1.021 1.00 98.38 93 GLU A CA 1
ATOM 760 C C . GLU A 1 93 ? 0.921 8.320 -0.031 1.00 98.38 93 GLU A C 1
ATOM 762 O O . GLU A 1 93 ? 2.118 8.091 0.146 1.00 98.38 93 GLU A O 1
ATOM 767 N N . VAL A 1 94 ? 0.258 7.891 -1.102 1.00 98.44 94 VAL A N 1
ATOM 768 C CA . VAL A 1 94 ? 0.876 7.165 -2.214 1.00 98.44 94 VAL A CA 1
ATOM 769 C C . VAL A 1 94 ? 1.172 8.163 -3.328 1.00 98.44 94 VAL A C 1
ATOM 771 O O . VAL A 1 94 ? 0.258 8.820 -3.843 1.00 98.44 94 VAL A O 1
ATOM 774 N N . GLY A 1 95 ? 2.452 8.275 -3.682 1.00 97.38 95 GLY A N 1
ATOM 775 C CA . GLY A 1 95 ? 2.945 9.134 -4.753 1.00 97.38 95 GLY A CA 1
ATOM 776 C C . GLY A 1 95 ? 2.489 8.692 -6.144 1.00 97.38 95 GLY A C 1
ATOM 777 O O . GLY A 1 95 ? 1.652 7.803 -6.303 1.00 97.38 95 GLY A O 1
ATOM 778 N N . HIS A 1 96 ? 3.037 9.326 -7.175 1.00 93.00 96 HIS A N 1
ATOM 779 C CA . HIS A 1 96 ? 2.745 8.983 -8.568 1.00 93.00 96 HIS A CA 1
ATOM 780 C C . HIS A 1 96 ? 3.168 7.550 -8.899 1.00 93.00 96 HIS A C 1
ATOM 782 O O . HIS A 1 96 ? 4.131 7.037 -8.330 1.00 93.00 96 HIS A O 1
ATOM 788 N N . SER A 1 97 ? 2.470 6.913 -9.841 1.00 90.62 97 SER A N 1
ATOM 789 C CA . SER A 1 97 ? 2.896 5.599 -10.332 1.00 90.62 97 SER A CA 1
ATOM 790 C C . SER A 1 97 ? 4.215 5.738 -11.093 1.00 90.62 97 SER A C 1
ATOM 792 O O . SER A 1 97 ? 4.362 6.623 -11.930 1.00 90.62 97 SER A O 1
ATOM 794 N N . SER A 1 98 ? 5.197 4.901 -10.772 1.00 90.38 98 SER A N 1
ATOM 795 C CA . SER A 1 98 ? 6.496 4.833 -11.448 1.00 90.38 98 SER A CA 1
ATOM 796 C C . SER A 1 98 ? 7.175 3.503 -11.087 1.00 90.38 98 SER A C 1
ATOM 798 O O . SER A 1 98 ? 6.614 2.732 -10.312 1.00 90.38 98 SER A O 1
ATOM 800 N N . SER A 1 99 ? 8.366 3.214 -11.621 1.00 92.06 99 SER A N 1
ATOM 801 C CA . SER A 1 99 ? 9.145 2.027 -11.213 1.00 92.06 99 SER A CA 1
ATOM 802 C C . SER A 1 99 ? 9.369 1.998 -9.689 1.00 92.06 99 SER A C 1
ATOM 804 O O . SER A 1 99 ? 9.081 0.998 -9.035 1.00 92.06 99 SER A O 1
ATOM 806 N N . THR A 1 100 ? 9.709 3.138 -9.083 1.00 95.50 100 THR A N 1
ATOM 807 C CA . THR A 1 100 ? 9.730 3.300 -7.621 1.00 95.50 100 THR A CA 1
ATOM 808 C C . THR A 1 10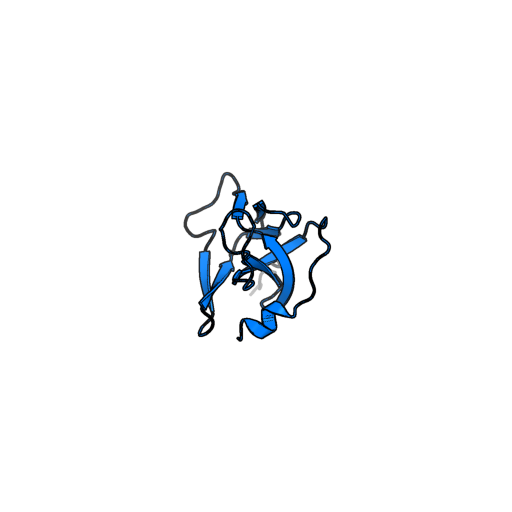0 ? 8.601 4.221 -7.180 1.00 95.50 100 THR A C 1
ATOM 810 O O . THR A 1 100 ? 8.523 5.370 -7.616 1.00 95.50 100 THR A O 1
ATOM 813 N N . VAL A 1 101 ? 7.737 3.757 -6.281 1.00 97.81 101 VAL A N 1
ATOM 814 C CA . VAL A 1 101 ? 6.676 4.597 -5.705 1.00 97.81 101 VAL A CA 1
ATOM 815 C C . VAL A 1 101 ? 7.063 5.021 -4.298 1.00 97.81 101 VAL A C 1
ATOM 817 O O . VAL A 1 101 ? 7.343 4.182 -3.442 1.00 97.81 101 VAL A O 1
ATOM 820 N N . ASP A 1 102 ? 7.045 6.330 -4.051 1.00 98.19 102 ASP A N 1
ATOM 821 C CA . ASP A 1 102 ? 7.179 6.871 -2.704 1.00 98.19 102 ASP A CA 1
ATOM 822 C C . ASP A 1 102 ? 5.853 6.696 -1.942 1.00 98.19 102 ASP A C 1
ATOM 824 O O . ASP A 1 102 ? 4.787 7.127 -2.393 1.00 98.19 102 ASP A O 1
ATOM 828 N N . VAL A 1 103 ? 5.923 6.075 -0.765 1.00 98.44 103 VAL A N 1
ATOM 829 C CA . VAL A 1 103 ? 4.813 5.971 0.188 1.00 98.44 103 VAL A CA 1
ATOM 830 C C . VAL A 1 103 ? 5.202 6.699 1.463 1.00 98.44 103 VAL A C 1
ATOM 832 O O . VAL A 1 103 ? 6.130 6.307 2.177 1.00 98.44 103 VAL A O 1
ATOM 835 N N . LYS A 1 104 ? 4.473 7.771 1.767 1.00 98.19 104 LYS A N 1
ATOM 836 C CA . LYS A 1 104 ? 4.726 8.624 2.924 1.00 98.19 104 LYS A CA 1
ATOM 837 C C . LYS A 1 104 ? 3.697 8.379 4.016 1.00 98.19 104 LYS A C 1
ATOM 839 O O . LYS A 1 104 ? 2.491 8.396 3.776 1.00 98.19 104 LYS A O 1
ATOM 844 N N . LEU A 1 105 ? 4.180 8.200 5.242 1.00 97.44 105 LEU A N 1
ATOM 845 C CA . LEU A 1 105 ? 3.321 8.123 6.417 1.00 97.44 105 LEU A CA 1
ATOM 846 C C . LEU A 1 105 ? 2.991 9.539 6.894 1.00 97.44 105 LEU A C 1
ATOM 848 O O . LEU A 1 105 ? 3.869 10.273 7.351 1.00 97.44 105 LEU A O 1
ATOM 852 N N . ILE A 1 106 ? 1.716 9.916 6.818 1.00 96.00 106 ILE A N 1
ATOM 853 C CA . ILE A 1 106 ? 1.223 11.225 7.264 1.00 96.00 106 ILE A CA 1
ATOM 854 C C . ILE A 1 106 ? 0.345 11.063 8.499 1.00 96.00 106 ILE A C 1
ATOM 856 O O . ILE A 1 106 ? -0.417 10.107 8.596 1.00 96.00 106 ILE A O 1
ATOM 860 N N . HIS A 1 107 ? 0.466 11.952 9.486 1.00 93.81 107 HIS A N 1
ATOM 861 C CA . HIS A 1 107 ? -0.320 11.828 10.715 1.00 93.81 107 HIS A CA 1
ATOM 862 C C . HIS A 1 107 ? -1.819 11.835 10.410 1.00 93.81 107 HIS A C 1
ATOM 864 O O . HIS A 1 107 ? -2.306 12.704 9.686 1.00 93.81 107 HIS A O 1
ATOM 870 N N . LYS A 1 108 ? -2.557 10.889 11.002 1.00 91.81 108 LYS A N 1
ATOM 871 C CA . LYS A 1 108 ? -4.018 10.954 10.992 1.00 91.81 108 LYS A CA 1
ATOM 872 C C . LYS A 1 108 ? -4.441 12.265 11.650 1.00 91.81 108 LYS A C 1
ATOM 874 O O . LYS A 1 108 ? -3.866 12.620 12.686 1.00 91.81 108 LYS A O 1
ATOM 879 N N . PRO A 1 109 ? -5.440 12.973 11.101 1.00 79.81 109 PRO A N 1
ATOM 880 C CA . PRO A 1 109 ? -6.009 14.113 11.795 1.00 79.81 109 PRO A CA 1
ATOM 881 C C . PRO A 1 109 ? -6.454 13.655 13.187 1.00 79.81 109 PRO A C 1
ATOM 883 O O . PRO A 1 109 ? -7.106 12.615 13.328 1.00 79.81 109 PRO A O 1
ATOM 886 N N . CYS A 1 110 ? -6.048 14.394 14.225 1.00 60.69 110 CYS A N 1
ATOM 887 C CA . CYS A 1 110 ? -6.498 14.124 15.584 1.00 60.69 110 CYS A CA 1
ATOM 888 C C . CYS A 1 110 ? -8.025 14.088 15.569 1.00 60.69 110 CYS A C 1
ATOM 890 O O . CYS A 1 110 ? -8.664 15.100 15.284 1.00 60.69 110 CYS A O 1
ATOM 892 N N . LYS A 1 111 ? -8.615 12.930 15.887 1.00 57.00 111 LYS A N 1
ATOM 893 C CA . LYS A 1 111 ? -10.034 12.883 16.228 1.00 57.00 111 LYS A CA 1
ATOM 894 C C . LYS A 1 111 ? -10.186 13.805 17.432 1.00 57.00 111 LYS A C 1
ATOM 896 O O . LYS A 1 111 ? -9.656 13.499 18.499 1.00 57.00 111 LYS A O 1
ATOM 901 N N . SER A 1 112 ? -10.829 14.956 17.256 1.00 47.81 112 SER A N 1
ATOM 902 C CA . SER A 1 112 ? -11.235 15.781 18.385 1.00 47.81 112 SER A CA 1
ATOM 903 C C . SER A 1 112 ? -12.123 14.899 19.253 1.00 47.81 112 SER A C 1
ATOM 905 O O . SER A 1 112 ? -13.219 14.525 18.832 1.00 47.81 112 SER A O 1
ATOM 907 N N . TYR A 1 113 ? -11.634 14.493 20.423 1.00 48.19 113 TYR A N 1
ATOM 908 C CA . TYR A 1 113 ? -12.493 13.840 21.397 1.00 48.19 113 TYR A CA 1
ATOM 909 C C . TYR A 1 113 ? -13.619 14.828 21.724 1.00 48.19 113 TYR A C 1
ATOM 911 O O . TYR A 1 113 ? -13.309 15.980 22.045 1.00 48.19 113 TYR A O 1
ATOM 919 N N . PRO A 1 114 ? -14.904 14.441 21.629 1.00 50.78 114 PRO A N 1
ATOM 920 C CA . PRO A 1 114 ? -15.958 15.279 22.171 1.00 50.78 114 PRO A CA 1
ATOM 921 C C . PRO A 1 114 ? -15.629 15.506 23.645 1.00 50.78 114 PRO A C 1
ATOM 923 O O . PRO A 1 114 ? -15.376 14.553 24.386 1.00 50.78 114 PRO A O 1
ATOM 926 N N . SER A 1 115 ? -15.547 16.773 24.050 1.00 52.44 115 SER A N 1
ATOM 927 C CA . SER A 1 115 ? -15.335 17.127 25.444 1.00 52.44 115 SER A CA 1
ATOM 928 C C . SER A 1 115 ? -16.431 16.450 26.259 1.00 52.44 115 SER A C 1
ATOM 930 O O . SER A 1 115 ? -17.623 16.656 26.020 1.00 52.44 115 SER A O 1
ATOM 932 N N . ASN A 1 116 ? -16.031 15.585 27.192 1.00 48.50 116 ASN A N 1
ATOM 933 C CA . ASN A 1 116 ? -16.952 15.027 28.166 1.00 48.50 116 ASN A CA 1
ATOM 934 C C . ASN A 1 116 ? -17.565 16.210 28.919 1.00 48.50 116 ASN A C 1
ATOM 936 O O . ASN A 1 116 ? -16.929 16.775 29.809 1.00 48.50 116 ASN A O 1
ATOM 940 N N . LYS A 1 117 ? -18.791 16.610 28.555 1.00 48.44 117 LYS A N 1
ATOM 941 C CA . LYS A 1 117 ? -19.616 17.441 29.428 1.00 48.44 117 LYS A CA 1
ATOM 942 C C . LYS A 1 117 ? -19.728 16.668 30.732 1.00 48.44 117 LYS A C 1
ATOM 944 O O . LYS A 1 117 ? -20.256 15.555 30.752 1.00 48.44 117 LYS A O 1
ATOM 949 N N . ALA A 1 118 ? -19.139 17.238 31.777 1.00 51.78 118 ALA A N 1
ATOM 950 C CA . ALA A 1 118 ? -19.180 16.715 33.124 1.00 51.78 118 ALA A CA 1
ATOM 951 C C . ALA A 1 118 ? -20.618 16.292 33.446 1.00 51.78 118 ALA A C 1
ATOM 953 O O . ALA A 1 118 ? -21.538 17.108 33.404 1.00 51.78 118 ALA A O 1
ATOM 954 N N . ARG A 1 119 ? -20.816 15.003 33.733 1.00 52.38 119 ARG A N 1
ATOM 955 C CA . ARG A 1 119 ? -22.019 14.554 34.427 1.00 52.38 119 ARG A CA 1
ATOM 956 C C . ARG A 1 119 ? -21.915 15.109 35.844 1.00 52.38 119 ARG A C 1
ATOM 958 O O . ARG A 1 119 ? -21.243 14.513 36.682 1.00 52.38 119 ARG A O 1
ATOM 965 N N . SER A 1 120 ? -22.514 16.273 36.075 1.00 53.25 120 SER A N 1
ATOM 966 C CA . SER A 1 120 ? -22.817 16.751 37.420 1.00 53.25 120 SER A CA 1
ATOM 967 C C . SER A 1 120 ? -23.790 15.760 38.054 1.00 53.25 120 SER A C 1
ATOM 969 O O . SER A 1 120 ? -24.845 15.482 37.478 1.00 53.25 120 SER A O 1
ATOM 971 N N . ARG A 1 121 ? -23.379 15.178 39.179 1.00 57.12 121 ARG A N 1
ATOM 972 C CA . ARG A 1 121 ? -24.289 14.534 40.126 1.00 57.12 121 ARG A CA 1
ATOM 973 C C . ARG A 1 121 ? -25.003 15.601 40.938 1.00 57.12 121 ARG A C 1
ATOM 975 O O . ARG A 1 121 ? -24.367 16.656 41.157 1.00 57.12 121 ARG A O 1
#

Secondary structure (DSSP, 8-state):
--HHHHTTSPBPPTT--EEESEEEEEEEEEE-TTSSEEEEEEEEETTEEEEEEEEESEEEEE--TTPPTTSSEEEEETTTTEEEEE-SSEEEEE---SSEEEEEEEEPPP--PPP------

pLDDT: mean 91.18, std 13.33, range [47.81, 98.69]

Organism: NCBI:txid412755